Protein AF-A0A7V5FRS8-F1 (afdb_monomer_lite)

Sequence (78 aa):
MGMPSGPPSQNPRVMLSCKNGTIQIGDNVGLNAQTIVQSTNDCPVEIGADCVIGQRCFIIGGGSYHLDRRDIPIREQG

pLDDT: mean 88.65, std 11.0, range [58.0, 98.5]

Secondary structure (DSSP, 8-state):
-PPPPPSPP-----EEEEESS-EEE-TT-EE-TT-EEEEETT--EEE-TT-EEPTT-EEEE------S-TTS-GGG--

Radius of gyration: 17.25 Å; chains: 1; bounding box: 30×29×62 Å

Foldseek 3Di:
DDDPDPDPPQDFDEAEAEAPAEEAEEAQEAETGLEYAYEYDNQYHYHYYPYYDDHNHYHYSDDDFDDPDPPDPRVVRD

Structure (mmCIF, N/CA/C/O backbone):
data_AF-A0A7V5FRS8-F1
#
_entry.id   AF-A0A7V5FRS8-F1
#
loop_
_atom_site.group_PDB
_atom_site.id
_atom_site.type_symbol
_atom_site.label_atom_id
_atom_site.label_alt_id
_atom_site.label_comp_id
_atom_site.label_asym_id
_atom_site.label_entity_id
_atom_site.label_seq_id
_atom_site.pdbx_PDB_ins_code
_atom_site.Cartn_x
_atom_site.Cartn_y
_atom_site.Cartn_z
_atom_site.occupancy
_atom_site.B_iso_or_equiv
_atom_site.auth_seq_id
_atom_site.auth_comp_id
_atom_site.auth_asym_id
_atom_site.auth_atom_id
_atom_site.pdbx_PDB_model_num
ATOM 1 N N . MET A 1 1 ? 14.374 1.245 46.513 1.00 58.00 1 MET A N 1
ATOM 2 C CA . MET A 1 1 ? 14.888 1.334 45.129 1.00 58.00 1 MET A CA 1
ATOM 3 C C . MET A 1 1 ? 13.814 0.724 44.234 1.00 58.00 1 MET A C 1
ATOM 5 O O . MET A 1 1 ? 13.634 -0.484 44.278 1.00 58.00 1 MET A O 1
ATOM 9 N N . GLY A 1 2 ? 12.973 1.546 43.600 1.00 62.84 2 GLY A N 1
ATOM 10 C CA . GLY A 1 2 ? 11.856 1.059 42.779 1.00 62.84 2 GLY A CA 1
ATOM 11 C C . GLY A 1 2 ? 12.371 0.539 41.440 1.00 62.84 2 GLY A C 1
ATOM 12 O O . GLY A 1 2 ? 13.233 1.178 40.842 1.00 62.84 2 GLY A O 1
ATOM 13 N N . MET A 1 3 ? 11.890 -0.626 41.002 1.00 64.56 3 MET A N 1
ATOM 14 C CA . MET A 1 3 ? 12.233 -1.173 39.688 1.00 64.56 3 MET A CA 1
ATOM 15 C C . MET A 1 3 ? 11.841 -0.186 38.574 1.00 64.56 3 MET A C 1
ATOM 17 O O . MET A 1 3 ? 10.831 0.509 38.725 1.00 64.56 3 MET A O 1
ATOM 21 N N . PRO A 1 4 ? 12.610 -0.103 37.471 1.00 68.50 4 PRO A N 1
ATOM 22 C CA . PRO A 1 4 ? 12.247 0.746 36.346 1.00 68.50 4 PRO A CA 1
ATOM 23 C C . PRO A 1 4 ? 10.875 0.331 35.809 1.00 68.50 4 PRO A C 1
ATOM 25 O O . PRO A 1 4 ? 10.554 -0.858 35.728 1.00 68.50 4 PRO A O 1
ATOM 28 N N . SER A 1 5 ? 10.061 1.338 35.489 1.00 70.88 5 SER A N 1
ATOM 29 C CA . SER A 1 5 ? 8.771 1.185 34.825 1.00 70.88 5 SER A CA 1
ATOM 30 C C . SER A 1 5 ? 8.911 0.242 33.631 1.00 70.88 5 SER A C 1
ATOM 32 O O . SER A 1 5 ? 9.912 0.282 32.915 1.00 70.88 5 SER A O 1
ATOM 34 N N . GLY A 1 6 ? 7.920 -0.637 33.458 1.00 67.50 6 GLY A N 1
ATOM 35 C CA . GLY A 1 6 ? 7.892 -1.627 32.384 1.00 67.50 6 GLY A CA 1
ATOM 36 C C . GLY A 1 6 ? 8.137 -1.019 30.995 1.00 67.50 6 GLY A C 1
ATOM 37 O O . GLY A 1 6 ? 8.100 0.205 30.834 1.00 67.50 6 GLY A O 1
ATOM 38 N N . PRO A 1 7 ? 8.392 -1.864 29.979 1.00 68.56 7 PRO A N 1
ATOM 39 C CA . PRO A 1 7 ? 8.698 -1.399 28.631 1.00 68.56 7 PRO A CA 1
ATOM 40 C C . PRO A 1 7 ? 7.655 -0.368 28.175 1.00 68.56 7 PRO A C 1
ATOM 42 O O . PRO A 1 7 ? 6.471 -0.535 28.491 1.00 68.56 7 PRO A O 1
ATOM 45 N N . PRO A 1 8 ? 8.072 0.703 27.471 1.00 67.69 8 PRO A N 1
ATOM 46 C CA . PRO A 1 8 ? 7.161 1.757 27.051 1.00 67.69 8 PRO A CA 1
ATOM 47 C C . PRO A 1 8 ? 5.952 1.127 26.363 1.00 67.69 8 PRO A C 1
ATOM 49 O O . PRO A 1 8 ? 6.112 0.284 25.476 1.00 67.69 8 PRO A O 1
ATOM 52 N N . SER A 1 9 ? 4.749 1.505 26.805 1.00 67.25 9 SER A N 1
ATOM 53 C CA . SER A 1 9 ? 3.517 1.033 26.176 1.00 67.25 9 SER A CA 1
ATOM 54 C C . SER A 1 9 ? 3.614 1.300 24.672 1.00 67.25 9 SER A C 1
ATOM 56 O O . SER A 1 9 ? 3.817 2.437 24.236 1.00 67.25 9 SER A O 1
ATOM 58 N N . GLN A 1 10 ? 3.570 0.237 23.863 1.00 62.31 10 GLN A N 1
ATOM 59 C CA . GLN A 1 10 ? 3.562 0.391 22.414 1.00 62.31 10 GLN A CA 1
ATOM 60 C C . GLN A 1 10 ? 2.208 0.976 22.032 1.00 62.31 10 GLN A C 1
ATOM 62 O O . GLN A 1 10 ? 1.224 0.256 21.897 1.00 62.31 10 GLN A O 1
ATOM 67 N N . ASN A 1 11 ? 2.151 2.300 21.920 1.00 71.69 11 ASN A N 1
ATOM 68 C CA . ASN A 1 11 ? 0.952 2.997 21.493 1.00 71.69 11 ASN A CA 1
ATOM 69 C C . ASN A 1 11 ? 0.667 2.606 20.026 1.00 71.69 11 ASN A C 1
ATOM 71 O O . ASN A 1 11 ? 1.548 2.816 19.181 1.00 71.69 11 ASN A O 1
ATOM 75 N N . PRO A 1 12 ? -0.492 2.001 19.705 1.00 76.56 12 PRO A N 1
ATOM 76 C CA . PRO A 1 12 ? -0.802 1.557 18.352 1.00 76.56 12 PRO A CA 1
ATOM 77 C C . PRO A 1 12 ? -0.956 2.764 17.421 1.00 76.56 12 PRO A C 1
ATOM 79 O O . PRO A 1 12 ? -2.015 3.375 17.337 1.00 76.56 12 PRO A O 1
ATOM 82 N N . ARG A 1 13 ? 0.120 3.118 16.712 1.00 90.88 13 ARG A N 1
ATOM 83 C CA . ARG A 1 13 ? 0.127 4.233 15.758 1.00 90.88 13 ARG A CA 1
ATOM 84 C C . ARG A 1 13 ? 0.063 3.734 14.327 1.00 90.88 13 ARG A C 1
ATOM 86 O O . ARG A 1 13 ? 0.741 2.772 13.980 1.00 90.88 13 ARG A O 1
ATOM 93 N N . VAL A 1 14 ? -0.711 4.433 13.510 1.00 96.12 14 VAL A N 1
ATOM 94 C CA . VAL A 1 14 ? -0.593 4.403 12.052 1.00 96.12 14 VAL A CA 1
ATOM 95 C C . VAL A 1 14 ? 0.350 5.532 11.647 1.00 96.12 14 VAL A C 1
ATOM 97 O O . VAL A 1 14 ? 0.281 6.625 12.211 1.00 96.12 14 VAL A O 1
ATOM 100 N N . MET A 1 15 ? 1.241 5.274 10.695 1.00 96.25 15 MET A N 1
ATOM 101 C CA . MET A 1 15 ? 2.139 6.281 10.135 1.00 96.25 15 MET A CA 1
ATOM 102 C C . MET A 1 15 ? 1.865 6.453 8.646 1.00 96.25 15 MET A C 1
ATOM 104 O O . MET A 1 15 ? 1.941 5.492 7.888 1.00 96.25 15 MET A O 1
ATOM 108 N N . LEU A 1 16 ? 1.607 7.691 8.233 1.00 96.25 16 LEU A N 1
ATOM 109 C CA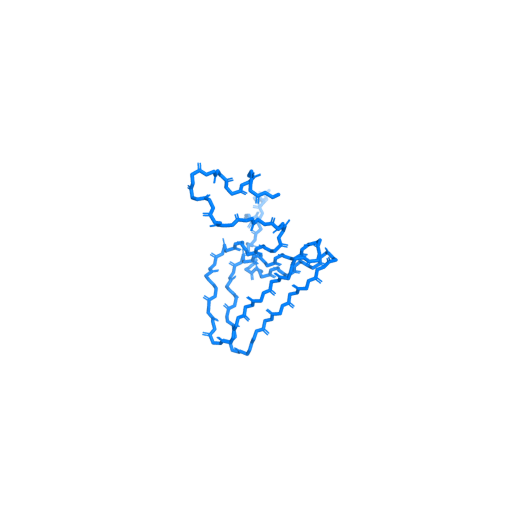 . LEU A 1 16 ? 1.589 8.095 6.830 1.00 96.25 16 LEU A CA 1
ATOM 110 C C . LEU A 1 16 ? 2.859 8.912 6.571 1.00 96.25 16 LEU A C 1
ATOM 112 O O . LEU A 1 16 ? 3.079 9.933 7.222 1.00 96.25 16 LEU A O 1
ATOM 116 N N . SER A 1 17 ? 3.718 8.452 5.664 1.00 95.56 17 SER A N 1
ATOM 117 C CA . SER A 1 17 ? 4.983 9.106 5.322 1.00 95.56 17 SER A CA 1
ATOM 118 C C . SER A 1 17 ? 4.999 9.466 3.842 1.00 95.56 17 SER A C 1
ATOM 120 O O . SER A 1 17 ? 5.130 8.604 2.979 1.00 95.56 17 SER A O 1
ATOM 122 N N . CYS A 1 18 ? 4.848 10.752 3.544 1.00 93.12 18 CYS A N 1
ATOM 123 C CA . CYS A 1 18 ? 4.850 11.261 2.179 1.00 93.12 18 CYS A CA 1
ATOM 124 C C . CYS A 1 18 ? 6.117 12.092 1.954 1.00 93.12 18 CYS A C 1
ATOM 126 O O . CYS A 1 18 ? 6.254 13.181 2.511 1.00 93.12 18 CYS A O 1
ATOM 128 N N . LYS A 1 19 ? 7.064 11.571 1.169 1.00 89.75 19 LYS A N 1
ATOM 129 C CA . LYS A 1 19 ? 8.331 12.243 0.854 1.00 89.75 19 LYS A CA 1
ATOM 130 C C . LYS A 1 19 ? 8.442 12.427 -0.655 1.00 89.75 19 LYS A C 1
ATOM 132 O O . LYS A 1 19 ? 9.012 11.584 -1.342 1.00 89.75 19 LYS A O 1
ATOM 137 N N . ASN A 1 20 ? 7.922 13.552 -1.141 1.00 89.62 20 ASN A N 1
ATOM 138 C CA . ASN A 1 20 ? 7.879 13.871 -2.570 1.00 89.62 20 ASN A CA 1
ATOM 139 C C . ASN A 1 20 ? 7.129 12.792 -3.369 1.00 89.62 20 ASN A C 1
ATOM 141 O O . ASN A 1 20 ? 7.657 12.243 -4.324 1.00 89.62 20 ASN A O 1
ATOM 145 N N . GLY A 1 21 ? 5.947 12.416 -2.883 1.00 91.38 21 GLY A N 1
ATOM 146 C CA . GLY A 1 21 ? 5.055 11.431 -3.487 1.00 91.38 21 GLY A CA 1
ATOM 147 C C . GLY A 1 21 ? 3.601 11.815 -3.210 1.00 91.38 21 GLY A C 1
ATOM 148 O O . GLY A 1 21 ? 3.299 12.983 -2.961 1.00 91.38 21 GLY A O 1
ATOM 149 N N . THR A 1 22 ? 2.676 10.862 -3.236 1.00 95.69 22 THR A N 1
ATOM 150 C CA . THR A 1 22 ? 1.262 11.104 -2.917 1.00 95.69 22 THR A CA 1
ATOM 151 C C . THR A 1 22 ? 0.651 9.886 -2.233 1.00 95.69 22 THR A C 1
ATOM 153 O O . THR A 1 22 ? 0.860 8.757 -2.665 1.00 95.69 22 THR A O 1
ATOM 156 N N . ILE A 1 23 ? -0.115 10.114 -1.164 1.00 97.56 23 ILE A N 1
ATOM 157 C CA . ILE A 1 23 ? -0.913 9.082 -0.493 1.00 97.56 23 ILE A CA 1
ATOM 158 C C . ILE A 1 23 ? -2.377 9.505 -0.582 1.00 97.56 23 ILE A C 1
ATOM 160 O O . ILE A 1 23 ? -2.723 10.599 -0.139 1.00 97.56 23 ILE A O 1
ATOM 164 N N . GLN A 1 24 ? -3.219 8.638 -1.134 1.00 97.69 24 GLN A N 1
ATOM 165 C CA . GLN A 1 24 ? -4.667 8.813 -1.212 1.00 97.69 24 GLN A CA 1
ATOM 166 C C . GLN A 1 24 ? -5.343 7.678 -0.449 1.00 97.69 24 GLN A C 1
ATOM 168 O O . GLN A 1 24 ? -5.005 6.508 -0.630 1.00 97.69 24 GLN A O 1
ATOM 173 N N . ILE A 1 25 ? -6.273 8.041 0.431 1.00 97.62 25 ILE A N 1
ATOM 174 C CA . ILE A 1 25 ? -7.052 7.110 1.245 1.00 97.62 25 ILE A CA 1
ATOM 175 C C . ILE A 1 25 ? -8.521 7.398 0.957 1.00 97.62 25 ILE A C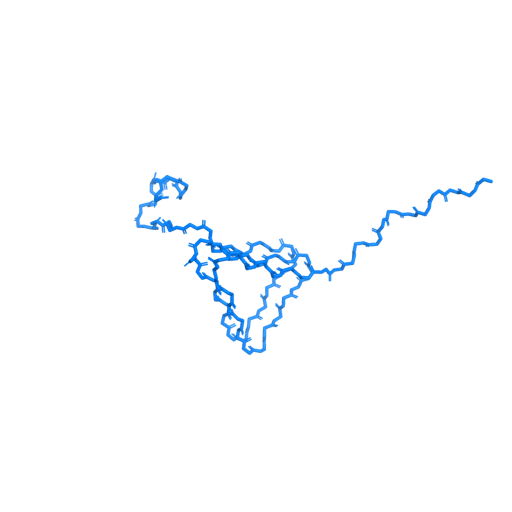 1
ATOM 177 O O . ILE A 1 25 ? -8.959 8.535 1.132 1.00 97.62 25 ILE A O 1
ATOM 181 N N . GLY A 1 26 ? -9.247 6.388 0.486 1.00 98.19 26 GLY A N 1
ATOM 182 C CA . GLY A 1 26 ? -10.670 6.479 0.192 1.00 98.19 26 GLY A CA 1
ATOM 183 C C . GLY A 1 26 ? -11.545 6.536 1.443 1.00 98.19 26 GLY A C 1
ATOM 184 O O . GLY A 1 26 ? -11.077 6.427 2.580 1.00 98.19 26 GLY A O 1
ATOM 185 N N . ASP A 1 27 ? -12.846 6.684 1.214 1.00 98.38 27 ASP A N 1
ATOM 186 C CA . ASP A 1 27 ? -13.839 6.715 2.282 1.00 98.38 27 ASP A CA 1
ATOM 187 C C . ASP A 1 27 ? -13.928 5.367 3.009 1.00 98.38 27 ASP A C 1
ATOM 189 O O . ASP A 1 27 ? -13.722 4.301 2.428 1.00 98.38 27 ASP A O 1
ATOM 193 N N . ASN A 1 28 ? -14.271 5.410 4.299 1.00 98.00 28 ASN A N 1
ATOM 194 C CA . ASN A 1 28 ? -14.526 4.216 5.110 1.00 98.00 28 ASN A CA 1
ATOM 195 C C . ASN A 1 28 ? -13.339 3.222 5.187 1.00 98.00 28 ASN A C 1
ATOM 197 O O . ASN A 1 28 ? -13.527 2.006 5.216 1.00 98.00 28 ASN A O 1
ATOM 201 N N . VAL A 1 29 ? -12.102 3.732 5.236 1.00 98.12 29 VAL A N 1
ATOM 202 C CA . VAL A 1 29 ? -10.891 2.904 5.366 1.00 98.12 29 VAL A CA 1
ATOM 203 C C . VAL A 1 29 ? -10.460 2.735 6.824 1.00 98.12 29 VAL A C 1
ATOM 205 O O . VAL A 1 29 ? -10.239 3.706 7.550 1.00 98.12 29 VAL A O 1
ATOM 208 N N . GLY A 1 30 ? -10.247 1.485 7.238 1.00 97.50 30 GLY A N 1
ATOM 209 C CA . GLY A 1 30 ? -9.632 1.134 8.517 1.00 97.50 30 GLY A CA 1
ATOM 210 C C . GLY A 1 30 ? -8.136 0.842 8.378 1.00 97.50 30 GLY A C 1
ATOM 211 O O . GLY A 1 30 ? -7.758 -0.162 7.779 1.00 97.50 30 GLY A O 1
ATOM 212 N N . LEU A 1 31 ? -7.272 1.664 8.981 1.00 97.19 31 LEU A N 1
ATOM 213 C CA . LEU A 1 31 ? -5.836 1.383 9.112 1.00 97.19 31 LEU A CA 1
ATOM 214 C C . LEU A 1 31 ? -5.526 0.942 10.545 1.00 97.19 31 LEU A C 1
ATOM 216 O O . LEU A 1 31 ? -5.691 1.715 11.488 1.00 97.19 31 LEU A O 1
ATOM 220 N N . ASN A 1 32 ? -5.083 -0.303 10.724 1.00 96.25 32 ASN A N 1
ATOM 221 C CA . ASN A 1 32 ? -4.850 -0.860 12.056 1.00 96.25 32 ASN A CA 1
ATOM 222 C C . ASN A 1 32 ? -3.444 -0.571 12.600 1.00 96.25 32 ASN A C 1
ATOM 224 O O . ASN A 1 32 ? -2.534 -0.135 11.891 1.00 96.25 32 ASN A O 1
ATOM 228 N N . ALA A 1 33 ? -3.279 -0.842 13.895 1.00 95.75 33 ALA A N 1
ATOM 229 C CA . ALA A 1 33 ? -2.080 -0.582 14.683 1.00 95.75 33 ALA A CA 1
ATOM 230 C C . ALA A 1 33 ? -0.765 -0.924 13.966 1.00 95.75 33 ALA A C 1
ATOM 232 O O . ALA A 1 33 ? -0.608 -2.008 13.407 1.00 95.75 33 ALA A O 1
ATOM 233 N N . GLN A 1 34 ? 0.219 -0.030 14.080 1.00 94.69 34 GLN A N 1
ATOM 234 C CA . GLN A 1 34 ? 1.589 -0.227 13.591 1.00 94.69 34 GLN A CA 1
ATOM 235 C C . GLN A 1 34 ? 1.696 -0.368 12.067 1.00 94.69 34 GLN A C 1
ATOM 237 O O . GLN A 1 34 ? 2.695 -0.878 11.569 1.00 94.69 34 GLN A O 1
ATOM 242 N N . THR A 1 35 ? 0.680 0.088 11.334 1.00 97.25 35 THR A N 1
ATOM 243 C CA . THR A 1 35 ? 0.725 0.180 9.875 1.00 97.25 35 THR A CA 1
ATOM 244 C C . THR A 1 35 ? 1.509 1.407 9.439 1.00 97.25 35 THR A C 1
ATOM 246 O O . THR A 1 35 ? 1.317 2.501 9.975 1.00 97.25 35 THR A O 1
ATOM 249 N N . ILE A 1 36 ? 2.365 1.229 8.440 1.00 96.69 36 ILE A N 1
ATOM 250 C CA . ILE A 1 36 ? 3.098 2.303 7.778 1.00 96.69 36 ILE A CA 1
ATOM 251 C C . ILE A 1 36 ? 2.652 2.352 6.319 1.00 96.69 36 ILE A C 1
ATOM 253 O O . ILE A 1 36 ? 2.754 1.356 5.606 1.00 96.69 36 ILE A O 1
ATOM 257 N N . VAL A 1 37 ? 2.194 3.518 5.875 1.00 97.25 37 VAL A N 1
ATOM 258 C CA . VAL A 1 37 ? 1.927 3.823 4.469 1.00 97.25 37 VAL A CA 1
ATOM 259 C C . VAL A 1 37 ? 2.944 4.862 4.028 1.00 97.25 37 VAL A C 1
ATOM 261 O O . VAL A 1 37 ? 3.004 5.950 4.600 1.00 97.25 37 VAL A O 1
ATOM 264 N N . GLN A 1 38 ? 3.769 4.527 3.043 1.00 96.12 38 GLN A N 1
ATOM 265 C CA . GLN A 1 38 ? 4.855 5.380 2.588 1.00 96.12 38 GLN A CA 1
ATOM 266 C C . GLN A 1 38 ? 4.778 5.622 1.082 1.00 96.12 38 GLN A C 1
ATOM 268 O O . GLN A 1 38 ? 4.667 4.688 0.299 1.00 96.12 38 GLN A O 1
ATOM 273 N N . SER A 1 39 ? 4.904 6.877 0.671 1.00 95.19 39 SER A N 1
ATOM 274 C CA . SER A 1 39 ? 5.054 7.256 -0.732 1.00 95.19 39 SER A CA 1
ATOM 275 C C . SER A 1 39 ? 6.305 8.112 -0.892 1.00 95.19 39 SER A C 1
ATOM 277 O O . SER A 1 39 ? 6.526 9.059 -0.129 1.00 95.19 39 SER A O 1
ATOM 279 N N . THR A 1 40 ? 7.146 7.750 -1.859 1.00 92.56 40 THR A N 1
ATOM 280 C CA . THR A 1 40 ? 8.422 8.416 -2.152 1.00 92.56 40 THR A CA 1
ATOM 281 C C . THR A 1 40 ? 8.641 8.541 -3.655 1.00 92.56 40 THR A C 1
ATOM 283 O O . THR A 1 40 ? 8.158 7.691 -4.394 1.00 92.56 40 THR A O 1
ATOM 286 N N . ASN A 1 41 ? 9.447 9.511 -4.096 1.00 89.00 41 ASN A N 1
ATOM 287 C CA . ASN A 1 41 ? 9.954 9.600 -5.478 1.00 89.00 41 ASN A CA 1
ATOM 288 C C . ASN A 1 41 ? 8.843 9.564 -6.545 1.00 89.00 41 ASN A C 1
ATOM 290 O O . ASN A 1 41 ? 8.907 8.778 -7.487 1.00 89.00 41 ASN A O 1
ATOM 294 N N . ASP A 1 42 ? 7.791 10.352 -6.340 1.00 89.38 42 ASP A N 1
ATOM 295 C CA . ASP A 1 42 ? 6.630 10.473 -7.225 1.00 89.38 42 ASP A CA 1
ATOM 296 C C . ASP A 1 42 ? 5.889 9.145 -7.480 1.00 89.38 42 ASP A C 1
ATOM 298 O O . ASP A 1 42 ? 5.108 9.031 -8.419 1.00 89.38 42 ASP A O 1
ATOM 302 N N . CYS A 1 43 ? 6.088 8.141 -6.614 1.00 90.25 43 CYS A N 1
ATOM 303 C CA . CYS A 1 43 ? 5.388 6.859 -6.662 1.00 90.25 43 CYS A CA 1
ATOM 304 C C . CYS A 1 43 ? 4.148 6.904 -5.750 1.00 90.25 43 CYS A C 1
ATOM 306 O O . CYS A 1 43 ? 4.292 6.801 -4.523 1.00 90.25 43 CYS A O 1
ATOM 308 N N . PRO A 1 44 ? 2.931 7.076 -6.297 1.00 92.50 44 PRO A N 1
ATOM 309 C CA . PRO A 1 44 ? 1.728 7.227 -5.491 1.00 92.50 44 PRO A CA 1
ATOM 310 C C . PRO A 1 44 ? 1.355 5.931 -4.760 1.00 92.50 44 PRO A C 1
ATOM 312 O O . PRO A 1 44 ? 1.620 4.826 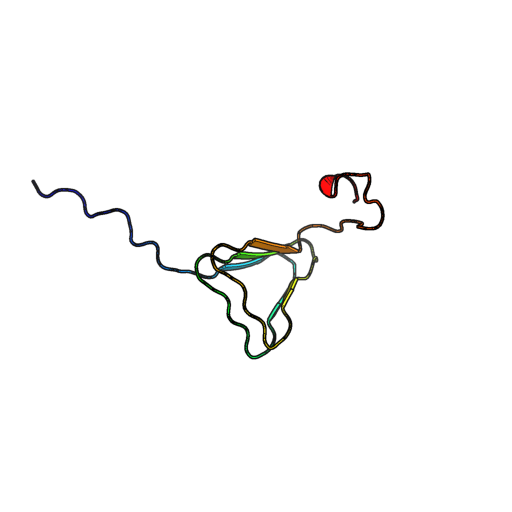-5.231 1.00 92.50 44 PRO A O 1
ATOM 315 N N . VAL A 1 45 ? 0.696 6.081 -3.613 1.00 95.81 45 VAL A N 1
ATOM 316 C CA . VAL A 1 45 ? -0.037 5.010 -2.932 1.00 95.81 45 VAL A CA 1
ATOM 317 C C . VAL A 1 45 ? -1.508 5.387 -2.888 1.00 95.81 45 VAL A C 1
ATOM 319 O O . VAL A 1 45 ? -1.857 6.452 -2.381 1.00 95.81 45 VAL A O 1
ATOM 322 N N . GLU A 1 46 ? -2.362 4.490 -3.365 1.00 96.50 46 GLU A N 1
ATOM 323 C CA . GLU A 1 46 ? -3.813 4.640 -3.323 1.00 96.50 46 GLU A CA 1
ATOM 324 C C . GLU A 1 46 ? -4.425 3.457 -2.569 1.00 96.50 46 GLU A C 1
ATOM 326 O O . GLU A 1 46 ? -4.185 2.295 -2.905 1.00 96.50 46 GLU A O 1
ATOM 331 N N . ILE A 1 47 ? -5.193 3.755 -1.521 1.00 97.44 47 ILE A N 1
ATOM 332 C CA . ILE A 1 47 ? -6.039 2.787 -0.822 1.00 97.44 47 ILE A CA 1
ATOM 333 C C . ILE A 1 47 ? -7.483 3.159 -1.140 1.00 97.44 47 ILE A C 1
ATOM 335 O O . ILE A 1 47 ? -7.936 4.232 -0.747 1.00 97.44 47 ILE A O 1
ATOM 339 N N . GLY A 1 48 ? -8.185 2.282 -1.860 1.00 98.19 48 GLY A N 1
ATOM 340 C CA . GLY A 1 48 ? -9.582 2.489 -2.246 1.00 98.19 48 GLY A CA 1
ATOM 341 C C . GLY A 1 48 ? -10.546 2.525 -1.056 1.00 98.19 48 GLY A C 1
ATOM 342 O O . GLY A 1 48 ? -10.176 2.203 0.074 1.00 98.19 48 GLY A O 1
ATOM 343 N N . ALA A 1 49 ? -11.791 2.918 -1.324 1.00 98.50 49 ALA A N 1
ATOM 344 C CA . ALA A 1 49 ? -12.847 2.959 -0.317 1.00 98.50 49 ALA A CA 1
ATOM 345 C C . ALA A 1 49 ? -13.194 1.560 0.236 1.00 98.50 49 ALA A C 1
ATOM 347 O O . ALA A 1 49 ? -12.885 0.541 -0.387 1.00 98.50 49 ALA A O 1
ATOM 348 N N . ASP A 1 50 ? -13.835 1.521 1.408 1.00 98.38 50 ASP A N 1
ATOM 349 C CA . ASP A 1 50 ? -14.352 0.301 2.054 1.00 98.38 50 ASP A CA 1
ATOM 350 C C . ASP A 1 50 ? -13.287 -0.788 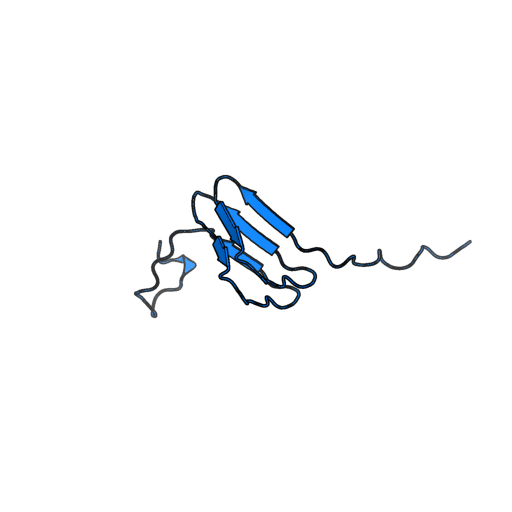2.308 1.00 98.38 50 ASP A C 1
ATOM 352 O O . ASP A 1 50 ? -13.550 -1.992 2.240 1.00 98.38 50 ASP A O 1
ATOM 356 N N . CYS A 1 51 ? -12.056 -0.369 2.618 1.00 97.38 51 CYS A N 1
ATOM 357 C CA . CYS A 1 51 ? -10.917 -1.259 2.851 1.00 97.38 51 CYS A CA 1
ATOM 358 C C . CYS A 1 51 ? -10.518 -1.350 4.331 1.00 97.38 51 CYS A C 1
ATOM 360 O O . CYS A 1 51 ? -10.596 -0.381 5.085 1.00 97.38 51 CYS A O 1
ATOM 362 N N . VAL A 1 52 ? -9.975 -2.502 4.739 1.00 97.88 52 VAL A N 1
ATOM 363 C CA . VAL A 1 52 ? -9.319 -2.667 6.046 1.00 97.88 52 VAL A CA 1
ATOM 364 C C . VAL A 1 52 ? -7.900 -3.187 5.852 1.00 97.88 52 VAL A C 1
ATOM 366 O O . VAL A 1 52 ? -7.691 -4.276 5.323 1.00 97.88 52 VAL A O 1
ATOM 369 N N . ILE A 1 53 ? -6.920 -2.425 6.333 1.00 97.81 53 ILE A N 1
ATOM 370 C CA . ILE A 1 53 ? -5.516 -2.833 6.389 1.00 97.81 53 ILE A CA 1
ATOM 371 C C . ILE A 1 53 ? -5.220 -3.382 7.781 1.00 97.81 53 ILE A C 1
ATOM 373 O O . ILE A 1 53 ? -5.465 -2.716 8.790 1.00 97.81 53 ILE A O 1
ATOM 377 N N . GLY A 1 54 ? -4.707 -4.611 7.835 1.00 97.19 54 GLY A N 1
ATOM 378 C CA . GLY A 1 54 ? -4.352 -5.300 9.075 1.00 97.19 54 GLY A CA 1
ATOM 379 C C . GLY A 1 54 ? -3.251 -4.596 9.874 1.00 97.19 54 GLY A C 1
ATOM 380 O O . GLY A 1 54 ? -2.620 -3.648 9.422 1.00 97.19 54 GLY A O 1
ATOM 381 N N . GLN A 1 55 ? -3.032 -5.048 11.107 1.00 96.50 55 GLN A N 1
ATOM 382 C CA . GLN A 1 55 ? -1.960 -4.518 11.952 1.00 96.50 55 GLN A CA 1
ATOM 383 C C . GLN A 1 55 ? -0.574 -4.856 11.382 1.00 96.50 55 GLN A C 1
ATOM 385 O O . GLN A 1 55 ? -0.387 -5.923 10.799 1.00 96.50 55 GLN A O 1
ATOM 390 N N . ARG A 1 56 ? 0.418 -3.995 11.642 1.00 95.12 56 ARG A N 1
ATOM 391 C CA . ARG A 1 56 ? 1.836 -4.203 11.282 1.00 95.12 56 ARG A CA 1
ATOM 392 C C . ARG A 1 56 ? 2.076 -4.372 9.776 1.00 95.12 56 ARG A C 1
ATOM 394 O O . AR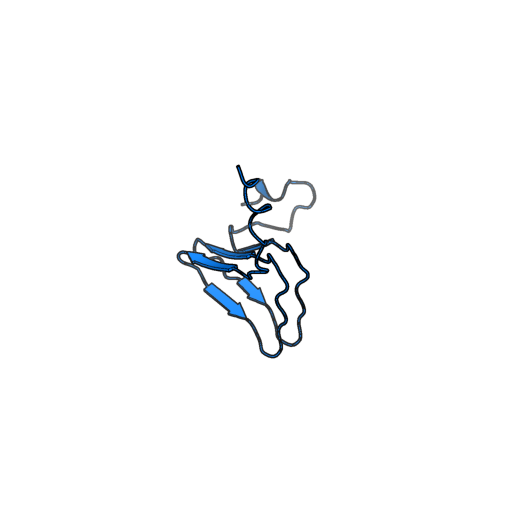G A 1 56 ? 3.018 -5.052 9.374 1.00 95.12 56 ARG A O 1
ATOM 401 N N . CYS A 1 57 ? 1.241 -3.756 8.943 1.00 96.50 57 CYS A N 1
ATOM 402 C CA . CYS A 1 57 ? 1.447 -3.726 7.499 1.00 96.50 57 CYS A CA 1
ATOM 403 C C . CYS A 1 57 ? 2.434 -2.624 7.092 1.00 96.50 57 CYS A C 1
ATOM 405 O O . CYS A 1 57 ? 2.479 -1.552 7.696 1.00 96.50 57 CYS A O 1
ATOM 407 N N . PHE A 1 58 ? 3.184 -2.869 6.020 1.00 95.25 58 PHE A N 1
ATOM 408 C CA . PHE A 1 58 ? 3.988 -1.850 5.353 1.00 95.25 58 PHE A CA 1
ATOM 409 C C . PHE A 1 58 ? 3.547 -1.744 3.896 1.00 95.25 58 PHE A C 1
ATOM 411 O O . PHE A 1 58 ? 3.726 -2.679 3.120 1.00 95.25 58 PHE A O 1
ATOM 418 N N . ILE A 1 59 ? 2.931 -0.618 3.549 1.00 95.38 59 ILE A N 1
ATOM 419 C CA . ILE A 1 59 ? 2.461 -0.300 2.201 1.00 95.38 59 ILE A CA 1
ATOM 420 C C . ILE A 1 59 ? 3.382 0.788 1.665 1.00 95.38 59 ILE A C 1
ATOM 422 O O . ILE A 1 59 ? 3.509 1.839 2.293 1.00 95.38 59 ILE A O 1
ATOM 426 N N . ILE A 1 60 ? 4.035 0.548 0.529 1.00 92.62 60 ILE A N 1
ATOM 427 C CA . ILE A 1 60 ? 5.012 1.485 -0.022 1.00 92.62 60 ILE A CA 1
ATOM 428 C C . ILE A 1 60 ? 4.867 1.665 -1.535 1.00 92.62 60 ILE A C 1
ATOM 430 O O . ILE A 1 60 ? 4.899 0.698 -2.290 1.00 92.62 60 ILE A O 1
ATOM 434 N N . GLY A 1 61 ? 4.780 2.922 -1.966 1.00 89.75 61 GLY A N 1
ATOM 435 C CA . GLY A 1 61 ? 5.065 3.364 -3.329 1.00 89.75 61 GLY A CA 1
ATOM 436 C C . GLY A 1 61 ? 6.495 3.893 -3.359 1.00 89.75 61 GLY A C 1
ATOM 437 O O . GLY A 1 61 ? 6.736 5.036 -2.973 1.00 89.75 61 GLY A O 1
ATOM 438 N N . GLY A 1 62 ? 7.458 3.033 -3.703 1.00 74.50 62 GLY A N 1
ATOM 439 C CA . GLY A 1 62 ? 8.890 3.309 -3.502 1.00 74.50 62 GLY A CA 1
ATOM 440 C C . GLY A 1 62 ? 9.790 3.135 -4.722 1.00 74.50 62 GLY A C 1
ATOM 441 O O . GLY A 1 62 ? 10.978 3.436 -4.632 1.00 74.50 62 GLY A O 1
ATOM 442 N N . GLY A 1 63 ? 9.250 2.655 -5.840 1.00 77.25 63 GLY A N 1
ATOM 443 C CA . GLY A 1 63 ? 9.995 2.447 -7.076 1.00 77.25 63 GLY A CA 1
ATOM 444 C C . GLY A 1 63 ? 9.078 2.041 -8.223 1.00 77.25 63 GLY A C 1
ATOM 445 O O . GLY A 1 63 ? 7.985 1.513 -7.999 1.00 77.25 63 GLY A O 1
ATOM 446 N N . SER A 1 64 ? 9.540 2.285 -9.445 1.00 76.38 64 SER A N 1
ATOM 447 C CA . SER A 1 64 ? 8.879 1.848 -10.672 1.00 76.38 64 SER A CA 1
ATOM 448 C C . SER A 1 64 ? 9.337 0.433 -11.003 1.00 76.38 64 SER A C 1
ATOM 450 O O . SER A 1 64 ? 10.272 0.248 -11.771 1.00 76.38 64 SER A O 1
ATOM 452 N N . TYR A 1 65 ? 8.697 -0.562 -10.392 1.00 79.56 65 TYR A N 1
ATOM 453 C CA . TYR A 1 65 ? 8.986 -1.961 -10.689 1.00 79.56 65 TYR A CA 1
ATOM 454 C C . TYR A 1 65 ? 8.120 -2.447 -11.847 1.00 79.56 65 TYR A C 1
ATOM 456 O O . TYR A 1 65 ? 6.891 -2.332 -11.822 1.00 79.56 65 TYR A O 1
ATOM 464 N N . HIS A 1 66 ? 8.756 -3.041 -12.843 1.00 84.19 66 HIS A N 1
ATOM 465 C CA . HIS A 1 66 ? 8.093 -3.862 -13.835 1.00 84.19 66 HIS A CA 1
ATOM 466 C C . HIS A 1 66 ? 7.666 -5.193 -13.192 1.00 84.19 66 HIS A C 1
ATOM 468 O O . HIS A 1 66 ? 8.338 -5.733 -12.311 1.00 84.19 66 HIS A O 1
ATOM 474 N N . LEU A 1 67 ? 6.485 -5.680 -13.579 1.00 84.38 67 LEU A N 1
ATOM 475 C CA . LEU A 1 67 ? 5.850 -6.881 -13.012 1.00 84.38 67 LEU A CA 1
ATOM 476 C C . LEU A 1 67 ? 5.558 -7.949 -14.080 1.00 84.38 67 LEU A C 1
ATOM 478 O O . LEU A 1 67 ? 4.886 -8.946 -13.809 1.00 84.38 67 LEU A O 1
ATOM 482 N N . ASP A 1 68 ? 6.021 -7.736 -15.309 1.00 88.44 68 ASP A N 1
ATOM 483 C CA . ASP A 1 68 ? 5.783 -8.595 -16.467 1.00 88.44 68 ASP A CA 1
ATOM 484 C C . ASP A 1 68 ? 6.681 -9.842 -16.476 1.00 88.44 68 ASP A C 1
ATOM 486 O O . ASP A 1 68 ? 6.276 -10.883 -17.004 1.00 88.44 68 ASP A O 1
ATOM 490 N N . ARG A 1 69 ? 7.859 -9.795 -15.837 1.00 89.12 69 ARG A N 1
ATOM 491 C CA . ARG A 1 69 ? 8.819 -10.910 -15.807 1.00 89.12 69 ARG A CA 1
ATOM 492 C C . ARG A 1 69 ? 8.818 -11.633 -14.467 1.00 89.12 69 ARG A C 1
ATOM 494 O O . ARG A 1 69 ? 9.487 -11.253 -13.517 1.00 89.12 69 ARG A O 1
ATOM 501 N N . ARG A 1 70 ? 8.092 -12.748 -14.380 1.00 91.06 70 ARG A N 1
ATOM 502 C CA . ARG A 1 70 ? 8.005 -13.553 -13.140 1.00 91.06 70 ARG A CA 1
ATOM 503 C C . ARG A 1 70 ? 9.277 -14.342 -12.804 1.00 91.06 70 ARG A C 1
ATOM 505 O O . ARG A 1 70 ? 9.377 -14.890 -11.713 1.00 91.06 70 ARG A O 1
ATOM 512 N N . ASP A 1 71 ? 10.215 -14.427 -13.739 1.00 93.88 71 ASP A N 1
ATOM 513 C CA . ASP A 1 71 ? 11.491 -15.135 -13.613 1.00 93.88 71 ASP A CA 1
ATOM 514 C C . ASP A 1 71 ? 12.633 -14.255 -13.081 1.00 93.88 71 ASP A C 1
ATOM 516 O O . ASP A 1 71 ? 13.679 -14.776 -12.701 1.00 93.88 71 ASP A O 1
ATOM 520 N N . ILE A 1 72 ? 12.431 -12.938 -13.016 1.00 90.44 72 ILE A N 1
ATOM 521 C CA . ILE A 1 72 ? 13.412 -11.978 -12.506 1.00 90.44 72 ILE A CA 1
ATOM 522 C C . ILE A 1 72 ? 12.927 -11.477 -11.136 1.00 90.44 72 ILE A C 1
ATOM 524 O O . ILE A 1 72 ? 11.747 -11.159 -10.986 1.00 90.44 72 ILE A O 1
ATOM 528 N N . PRO A 1 73 ? 13.777 -11.379 -10.100 1.00 90.31 73 PRO A N 1
ATOM 529 C CA . PRO A 1 73 ? 13.376 -10.768 -8.835 1.00 90.31 73 PRO A CA 1
ATOM 530 C C . PRO A 1 73 ? 12.876 -9.331 -9.033 1.00 90.31 73 PRO A C 1
ATOM 532 O O . PRO A 1 73 ? 13.499 -8.561 -9.753 1.00 90.31 73 PRO A O 1
ATOM 535 N N . ILE A 1 74 ? 11.802 -8.934 -8.339 1.00 86.94 74 ILE A N 1
ATOM 536 C CA . ILE A 1 74 ? 11.202 -7.591 -8.482 1.00 86.94 74 ILE A CA 1
ATOM 537 C C . ILE A 1 74 ? 12.219 -6.451 -8.297 1.00 86.94 74 ILE A C 1
ATOM 539 O O . ILE A 1 74 ? 12.167 -5.469 -9.022 1.00 86.94 74 ILE A O 1
ATOM 543 N N . ARG A 1 75 ? 13.213 -6.614 -7.405 1.00 85.19 75 ARG A N 1
ATOM 544 C CA . ARG A 1 75 ? 14.275 -5.612 -7.178 1.00 85.19 75 ARG A CA 1
ATOM 545 C C . ARG A 1 75 ? 15.216 -5.393 -8.374 1.00 85.19 75 ARG A C 1
ATOM 547 O O . ARG A 1 75 ? 16.074 -4.526 -8.297 1.00 85.19 75 ARG A O 1
ATOM 554 N N . GLU A 1 76 ? 15.151 -6.250 -9.391 1.00 87.81 76 GLU A N 1
ATOM 555 C CA . GLU A 1 76 ? 15.978 -6.200 -10.605 1.00 87.81 76 GLU A CA 1
ATOM 556 C C . GLU A 1 76 ? 15.153 -5.802 -11.842 1.00 87.81 76 GLU A C 1
ATOM 558 O O . GLU A 1 76 ? 15.684 -5.773 -12.948 1.00 87.81 76 GLU A O 1
ATOM 563 N N . GLN A 1 77 ? 13.859 -5.502 -11.671 1.00 86.25 77 GLN A N 1
ATOM 564 C CA . GLN A 1 77 ? 12.920 -5.202 -12.753 1.00 86.25 77 GLN A CA 1
ATOM 565 C C . GLN A 1 77 ? 12.612 -3.698 -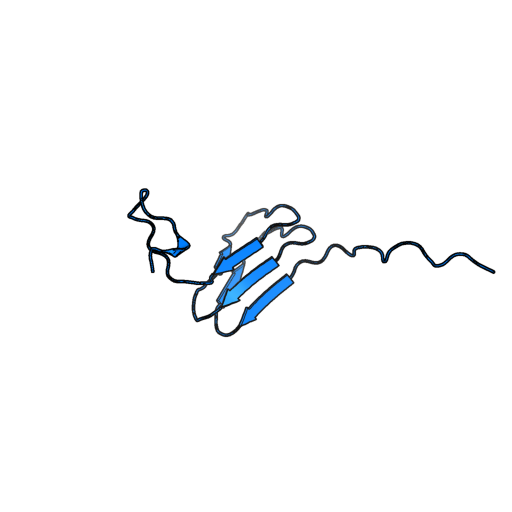12.893 1.00 86.25 77 GLN A C 1
ATOM 567 O O . GLN A 1 77 ? 11.466 -3.348 -13.138 1.00 86.25 77 GLN A O 1
ATOM 572 N N . GLY A 1 78 ? 13.591 -2.800 -12.750 1.00 69.00 78 GLY A N 1
ATOM 573 C CA . GLY A 1 78 ? 13.383 -1.342 -12.846 1.00 69.00 78 GLY A CA 1
ATOM 574 C C . GLY A 1 78 ? 14.204 -0.557 -11.841 1.00 69.00 78 GLY A C 1
ATOM 575 O O . GLY A 1 78 ? 14.061 -0.841 -10.631 1.00 69.00 78 GLY A O 1
#